Protein AF-A0A2N2ZM98-F1 (afdb_monomer)

Radius of gyration: 16.26 Å; Cα contacts (8 Å, |Δi|>4): 281; chains: 1; bounding box: 38×43×42 Å

Secondary structure (DSSP, 8-state):
--STTTTBPPTT----EEE-TTS-EEEES-SSS-EEEEEE-TTTT---HHHHTT--EEEEEEE-S-SS-SS--STTS--EEEEEETTS-S-EE--SS-EEEEEEETTTTEEEEEE---TT---B-EEEEETTTTEEEEPP-B-TT-

pLDDT: mean 88.96, std 12.57, range [37.75, 98.19]

Foldseek 3Di:
DPVPPPFADDQPDQWDFAADPVRDTLAIQDPDGKEWGGKDFACPVPPDPVLNVLGFKIKTFMGPDDQVPPVHRGPPDQTFIWMATPSNPPTGTLDPFRFPDWHQDDSNQKIKTWGPPDPPDLWIWIWIAGPPVSDIDTDDTDNPVD

Sequence (146 aa):
MEGDLLNLIPDNTVNLLFLDKDFNITGKILDKGGSILNMFIPNRLSDDENLISQINNLSFFIAKEDTNNDGWINRKDQHYVYVSDLDGKNLTRVTDRKVKQYQWINNNKEILLTFDNGDETETLEYGIYNIETKKIKETKSLNPRE

Mean predicted aligned error: 5.54 Å

Solvent-accessible surface area (backbone atoms only — not comparable to full-atom values): 8752 Å² total; per-residue (Å²): 143,73,76,75,61,82,34,53,46,63,92,86,54,79,71,54,76,29,62,49,100,86,69,47,80,70,32,43,62,62,94,59,81,42,21,61,50,31,50,46,61,70,65,73,88,56,88,50,64,73,64,54,75,55,61,61,55,34,35,32,32,39,15,76,48,54,71,76,71,81,84,58,52,40,88,86,26,68,47,31,50,31,36,22,37,80,44,31,46,80,69,38,74,71,52,93,63,50,59,71,49,70,46,70,36,81,83,68,44,27,34,42,36,34,49,53,77,60,98,85,54,84,57,50,36,44,33,41,35,33,64,89,79,71,45,72,50,70,60,83,61,45,61,90,88,118

Structure (mmCIF, N/CA/C/O backbone):
data_AF-A0A2N2ZM98-F1
#
_entry.id   AF-A0A2N2ZM98-F1
#
loop_
_atom_site.group_PDB
_atom_site.id
_atom_site.type_symbol
_atom_site.label_atom_id
_atom_site.label_alt_id
_atom_site.label_comp_id
_atom_site.label_asym_id
_atom_site.label_entity_id
_atom_site.label_seq_id
_atom_site.pdbx_PDB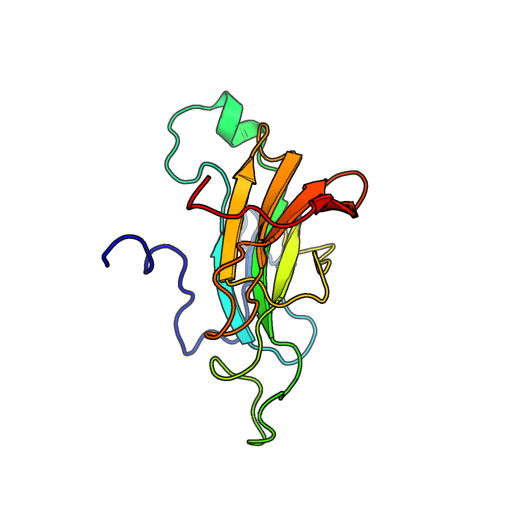_ins_code
_atom_site.Cartn_x
_atom_site.Cartn_y
_atom_site.Cartn_z
_atom_site.occupancy
_atom_site.B_iso_or_equiv
_atom_site.auth_seq_id
_atom_site.auth_comp_id
_atom_site.auth_asym_id
_atom_site.auth_atom_id
_atom_site.pdbx_PDB_model_num
ATOM 1 N N . MET A 1 1 ? 19.901 -2.771 10.924 1.00 42.16 1 MET A N 1
ATOM 2 C CA . MET A 1 1 ? 19.536 -3.889 10.026 1.00 42.16 1 MET A CA 1
ATOM 3 C C . MET A 1 1 ? 18.881 -5.010 10.834 1.00 42.16 1 MET A C 1
ATOM 5 O O . MET A 1 1 ? 19.373 -6.124 10.862 1.00 42.16 1 MET A O 1
ATOM 9 N N . GLU A 1 2 ? 17.785 -4.714 11.531 1.00 37.75 2 GLU A N 1
ATOM 10 C CA . GLU A 1 2 ? 17.009 -5.739 12.264 1.00 37.75 2 GLU A CA 1
ATOM 11 C C . GLU A 1 2 ? 15.502 -5.415 12.224 1.00 37.75 2 GLU A C 1
ATOM 13 O O . GLU A 1 2 ? 14.672 -6.315 12.229 1.00 37.75 2 GLU A O 1
ATOM 18 N N . GLY A 1 3 ? 15.135 -4.136 12.036 1.00 44.34 3 GLY A N 1
ATOM 19 C CA . GLY A 1 3 ? 13.745 -3.703 11.843 1.00 44.34 3 GLY A CA 1
ATOM 20 C C . GLY A 1 3 ? 13.137 -3.959 10.454 1.00 44.34 3 GLY A C 1
ATOM 21 O O . GLY A 1 3 ? 11.918 -4.072 10.357 1.00 44.34 3 GLY A O 1
ATOM 22 N N . ASP A 1 4 ? 13.942 -4.103 9.392 1.00 50.75 4 ASP A N 1
ATOM 23 C CA . ASP A 1 4 ? 13.435 -4.196 8.004 1.00 50.75 4 ASP A CA 1
ATOM 24 C C . ASP A 1 4 ? 12.771 -5.541 7.662 1.00 50.75 4 ASP A C 1
ATOM 26 O O . ASP A 1 4 ? 12.025 -5.645 6.689 1.00 50.75 4 ASP A O 1
ATOM 30 N N . LEU A 1 5 ? 12.993 -6.584 8.470 1.00 59.19 5 LEU A N 1
ATOM 31 C CA . LEU A 1 5 ? 12.440 -7.918 8.210 1.00 59.19 5 LEU A CA 1
ATOM 32 C C . LEU A 1 5 ? 10.993 -8.085 8.693 1.00 59.19 5 LEU A C 1
ATOM 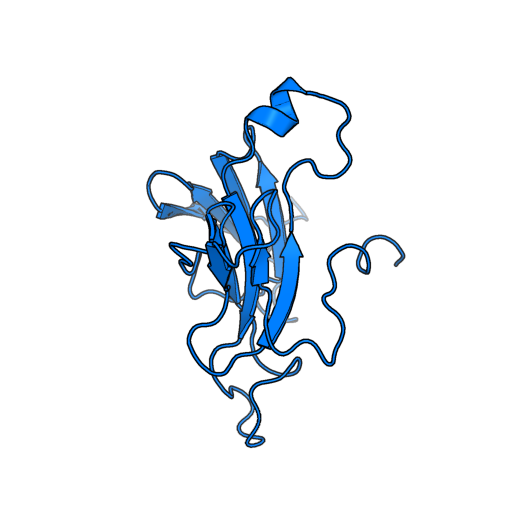34 O O . LEU A 1 5 ? 10.293 -8.968 8.205 1.00 59.19 5 LEU A O 1
ATOM 38 N N . LEU A 1 6 ? 10.513 -7.247 9.618 1.00 65.44 6 LEU A N 1
ATOM 39 C CA . LEU A 1 6 ? 9.205 -7.443 10.267 1.00 65.44 6 LEU A CA 1
ATOM 40 C C . LEU A 1 6 ? 8.008 -7.317 9.314 1.00 65.44 6 LEU A C 1
ATOM 42 O O . LEU A 1 6 ? 6.926 -7.840 9.603 1.00 65.44 6 LEU A O 1
ATOM 46 N N . ASN A 1 7 ? 8.209 -6.625 8.194 1.00 82.06 7 ASN A N 1
ATOM 47 C CA . ASN A 1 7 ? 7.181 -6.347 7.197 1.00 82.06 7 ASN A CA 1
ATOM 48 C C . ASN A 1 7 ? 7.416 -7.107 5.887 1.00 82.06 7 ASN A C 1
ATOM 50 O O . ASN A 1 7 ? 6.646 -6.923 4.946 1.00 82.06 7 ASN A O 1
ATOM 54 N N . LEU A 1 8 ? 8.490 -7.898 5.775 1.00 87.12 8 LEU A N 1
ATOM 55 C CA . LEU A 1 8 ? 8.813 -8.649 4.561 1.00 87.12 8 LEU A CA 1
ATOM 56 C C . LEU A 1 8 ? 7.895 -9.867 4.442 1.00 87.12 8 LEU A C 1
ATOM 58 O O . LEU A 1 8 ? 7.811 -10.699 5.344 1.00 87.12 8 LEU A O 1
ATOM 62 N N . ILE A 1 9 ? 7.215 -9.982 3.306 1.00 90.50 9 ILE A N 1
ATOM 63 C CA . ILE A 1 9 ? 6.381 -11.141 2.984 1.00 90.50 9 ILE A CA 1
ATOM 64 C C . ILE A 1 9 ? 7.279 -12.261 2.448 1.00 90.50 9 ILE A C 1
ATOM 66 O O . ILE A 1 9 ? 8.093 -11.954 1.588 1.00 90.50 9 ILE A O 1
ATOM 70 N N . PRO A 1 10 ? 7.165 -13.537 2.879 1.00 89.94 10 PRO A N 1
ATOM 71 C CA . PRO A 1 10 ? 8.028 -14.632 2.406 1.00 89.94 10 PRO A CA 1
ATOM 72 C C . PRO A 1 10 ? 8.083 -14.777 0.875 1.00 89.94 10 PRO A C 1
ATOM 74 O O . PRO A 1 10 ? 7.067 -14.593 0.210 1.00 89.94 10 PRO A O 1
ATOM 77 N N . ASP A 1 11 ? 9.240 -15.167 0.322 1.00 81.75 11 ASP A N 1
ATOM 78 C CA . ASP A 1 11 ? 9.522 -15.192 -1.133 1.00 81.75 11 ASP A CA 1
ATOM 79 C C . ASP A 1 11 ? 8.516 -15.998 -1.963 1.00 81.75 11 ASP A C 1
ATOM 81 O O . ASP A 1 11 ? 8.172 -15.618 -3.076 1.00 81.75 11 ASP A O 1
ATOM 85 N N . ASN A 1 12 ? 8.015 -17.099 -1.404 1.00 85.75 12 ASN A N 1
ATOM 86 C CA . ASN A 1 12 ? 7.103 -18.013 -2.094 1.00 85.75 12 ASN A CA 1
ATOM 87 C C . ASN A 1 12 ? 5.621 -17.640 -1.903 1.00 85.75 12 ASN A C 1
ATOM 89 O O . ASN A 1 12 ? 4.734 -18.456 -2.157 1.00 85.75 12 ASN A O 1
ATOM 93 N N . THR A 1 13 ? 5.335 -16.432 -1.411 1.00 90.81 13 THR A N 1
ATOM 94 C CA . THR A 1 13 ? 3.961 -15.962 -1.216 1.00 90.81 13 THR A CA 1
ATOM 95 C C . THR A 1 13 ? 3.362 -15.541 -2.549 1.00 90.81 13 THR A C 1
ATOM 97 O O . THR A 1 13 ? 3.784 -14.560 -3.151 1.00 90.81 13 THR A O 1
ATOM 100 N N . VAL A 1 14 ? 2.333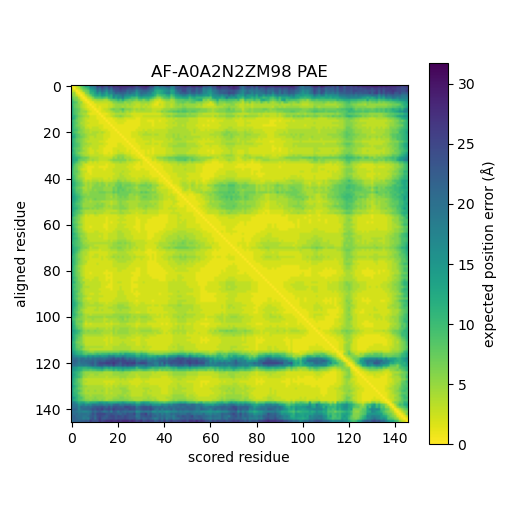 -16.262 -2.991 1.00 88.69 14 VAL A N 1
ATOM 101 C CA . VAL A 1 14 ? 1.608 -15.948 -4.234 1.00 88.69 14 VAL A CA 1
ATOM 102 C C . VAL A 1 14 ? 0.589 -14.825 -4.020 1.00 88.69 14 VAL A C 1
ATOM 104 O O . VAL A 1 14 ? 0.331 -14.028 -4.918 1.00 88.69 14 VAL A O 1
ATOM 107 N N . ASN A 1 15 ? -0.034 -14.773 -2.839 1.00 94.81 15 ASN A N 1
ATOM 108 C CA . ASN A 1 15 ? -1.041 -13.775 -2.486 1.00 94.81 15 ASN A CA 1
ATOM 109 C C . ASN A 1 15 ? -1.243 -13.720 -0.963 1.00 94.81 15 ASN A C 1
ATOM 111 O O . ASN A 1 15 ? -0.807 -14.619 -0.244 1.00 94.81 15 ASN A O 1
ATOM 115 N N . LEU A 1 16 ? -1.964 -12.704 -0.493 1.00 95.56 16 LEU A N 1
ATOM 116 C CA . LEU A 1 16 ? -2.450 -12.595 0.881 1.00 95.56 16 LEU A CA 1
ATOM 117 C C . LEU A 1 16 ? -3.976 -12.706 0.881 1.00 95.56 16 LEU A C 1
ATOM 119 O O . LEU A 1 16 ? -4.645 -12.016 0.108 1.00 95.56 16 LEU A O 1
ATOM 123 N N . LEU A 1 17 ? -4.506 -13.589 1.729 1.00 96.25 17 LEU A N 1
ATOM 124 C CA . LEU A 1 17 ? -5.940 -13.819 1.912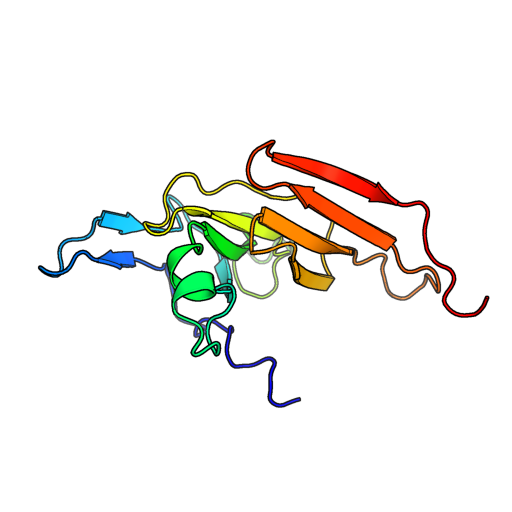 1.00 96.25 17 LEU A CA 1
ATOM 125 C C . LEU A 1 17 ? -6.382 -13.259 3.262 1.00 96.25 17 LEU A C 1
ATOM 127 O O . LEU A 1 17 ? -5.689 -13.437 4.264 1.00 96.25 17 LEU A O 1
ATOM 131 N N . PHE A 1 18 ? -7.551 -12.630 3.280 1.00 95.94 18 PHE A N 1
ATOM 132 C CA . PHE A 1 18 ? -8.192 -12.127 4.490 1.00 95.94 18 PHE A CA 1
ATOM 133 C C . PHE A 1 18 ? -9.306 -13.075 4.889 1.00 95.94 18 PHE A C 1
ATOM 135 O O . PHE A 1 18 ? -10.081 -13.516 4.038 1.00 95.94 18 PHE A O 1
ATOM 142 N N . LEU A 1 19 ? -9.355 -13.396 6.178 1.00 96.88 19 LEU A N 1
ATOM 143 C CA . LEU A 1 19 ? -10.299 -14.345 6.744 1.00 96.88 19 LEU A CA 1
ATOM 144 C C . LEU A 1 19 ? -11.176 -13.646 7.782 1.00 96.88 19 LEU A C 1
ATOM 146 O O . LEU A 1 19 ? -10.701 -12.768 8.503 1.00 96.88 19 LEU A O 1
ATOM 150 N N . ASP A 1 20 ? -12.444 -14.038 7.868 1.00 95.62 20 ASP A N 1
ATOM 151 C CA . ASP A 1 20 ? -13.282 -13.694 9.016 1.00 95.62 20 ASP A CA 1
ATOM 152 C C . ASP A 1 20 ? -12.992 -14.608 10.223 1.00 95.62 20 ASP A C 1
ATOM 154 O O . ASP A 1 20 ? -12.153 -15.511 10.184 1.00 95.62 20 ASP A O 1
ATOM 158 N N . LYS A 1 21 ? -13.716 -14.371 11.322 1.00 96.06 21 LYS A N 1
ATOM 159 C CA . LYS A 1 21 ? -13.607 -15.145 12.569 1.00 96.06 21 LYS A CA 1
ATOM 160 C C . LYS A 1 21 ? -13.960 -16.633 12.417 1.00 96.06 21 LYS A C 1
ATOM 162 O O . LYS A 1 21 ? -13.610 -17.424 13.288 1.00 96.06 21 LYS A O 1
ATOM 167 N N . ASP A 1 22 ? -14.670 -16.992 11.351 1.00 97.81 22 ASP A N 1
ATOM 168 C CA . ASP A 1 22 ? -15.108 -18.351 11.042 1.00 97.81 22 ASP A CA 1
ATOM 169 C C . ASP A 1 22 ? -14.228 -18.973 9.931 1.00 97.81 22 ASP A C 1
ATOM 171 O O . ASP A 1 22 ? -14.559 -20.027 9.391 1.00 97.81 22 ASP A O 1
ATOM 175 N N . PHE A 1 23 ? -13.081 -18.345 9.623 1.00 95.75 23 PHE A N 1
ATOM 176 C CA . PHE A 1 23 ? -12.105 -18.739 8.601 1.00 95.75 23 PHE A CA 1
ATOM 177 C C . PHE A 1 23 ? -12.624 -18.700 7.152 1.00 95.75 23 PHE A C 1
ATOM 179 O O . PHE A 1 23 ? -12.009 -19.294 6.260 1.00 95.75 23 PHE A O 1
ATOM 186 N N . ASN A 1 24 ? -13.706 -17.971 6.871 1.00 97.12 24 ASN A N 1
ATOM 187 C CA . ASN A 1 24 ? -14.141 -17.745 5.493 1.00 97.12 24 ASN A CA 1
ATOM 188 C C . ASN A 1 24 ? -13.298 -16.648 4.841 1.00 97.12 24 ASN A C 1
ATOM 190 O O . ASN A 1 24 ? -12.989 -15.636 5.468 1.00 97.12 24 ASN A O 1
ATOM 194 N N . ILE A 1 25 ? -12.978 -16.813 3.556 1.00 96.81 25 ILE A N 1
ATOM 195 C CA . ILE A 1 25 ? -12.244 -15.802 2.788 1.00 96.81 25 ILE A CA 1
ATOM 196 C C . ILE A 1 25 ? -13.146 -14.585 2.547 1.00 96.81 25 ILE A C 1
ATOM 198 O O . ILE A 1 25 ? -14.160 -14.684 1.856 1.00 96.81 25 ILE A O 1
ATOM 202 N N . THR A 1 26 ? -12.746 -13.427 3.066 1.00 96.69 26 THR A N 1
ATOM 203 C CA . THR A 1 26 ? -13.450 -12.143 2.903 1.00 96.69 26 THR A CA 1
ATOM 204 C C . THR A 1 26 ? -12.837 -11.259 1.819 1.00 96.69 26 THR A C 1
ATOM 206 O O . THR A 1 26 ? -13.525 -10.386 1.275 1.00 96.69 26 THR A O 1
ATOM 209 N N . GLY A 1 27 ? -11.574 -11.517 1.465 1.00 96.31 27 GLY A N 1
ATOM 210 C CA . GLY A 1 27 ? -10.865 -10.813 0.406 1.00 96.31 27 GLY A CA 1
ATOM 211 C C . GLY A 1 27 ? -9.457 -11.343 0.139 1.00 96.31 27 GLY A C 1
ATOM 212 O O . GLY A 1 27 ? -8.972 -12.277 0.783 1.00 96.31 27 GLY A O 1
ATOM 213 N N . LYS A 1 28 ? -8.812 -10.748 -0.864 1.00 96.25 28 LYS A N 1
ATOM 214 C CA . LYS A 1 28 ? -7.437 -11.029 -1.289 1.00 96.25 28 LYS A CA 1
ATOM 215 C C . LYS A 1 28 ? -6.800 -9.753 -1.835 1.00 96.25 28 LYS A C 1
ATOM 217 O O . LYS A 1 28 ? -7.519 -8.896 -2.339 1.00 96.25 28 LYS A O 1
ATOM 222 N N . ILE A 1 29 ? -5.473 -9.647 -1.784 1.00 96.62 29 ILE A N 1
ATOM 223 C CA . ILE A 1 29 ? -4.764 -8.456 -2.291 1.00 96.62 29 ILE A CA 1
ATOM 224 C C . ILE A 1 29 ? -4.686 -8.434 -3.817 1.00 96.62 29 ILE A C 1
ATOM 226 O O . ILE A 1 29 ? -4.970 -7.416 -4.446 1.00 96.62 29 ILE A O 1
ATOM 230 N N . LEU A 1 30 ? -4.262 -9.538 -4.433 1.00 95.44 30 LEU A N 1
ATOM 231 C CA . LEU A 1 30 ? -4.029 -9.584 -5.874 1.00 95.44 30 LEU A CA 1
ATOM 232 C C . LEU A 1 30 ? -5.167 -10.296 -6.613 1.00 95.44 30 LEU A C 1
ATOM 234 O O . LEU A 1 30 ? -5.464 -11.465 -6.355 1.00 95.44 30 LEU A O 1
ATOM 238 N N . ASP A 1 31 ? -5.764 -9.611 -7.587 1.00 92.06 31 ASP A N 1
ATOM 239 C CA . ASP A 1 31 ? -6.754 -10.205 -8.496 1.00 92.06 31 ASP A CA 1
ATOM 240 C C . ASP A 1 31 ? -6.125 -10.943 -9.682 1.00 92.06 31 ASP A C 1
ATOM 242 O O . ASP A 1 31 ? -6.727 -11.870 -10.222 1.00 92.06 31 ASP A O 1
ATOM 246 N N . LYS A 1 32 ? -4.903 -10.556 -10.054 1.00 91.31 32 LYS A N 1
ATOM 247 C CA . LYS A 1 32 ? -4.089 -11.127 -11.135 1.00 91.31 32 LYS A CA 1
ATOM 248 C C . LYS A 1 32 ? -2.646 -11.321 -10.658 1.00 91.31 32 LYS A C 1
ATOM 250 O O . LYS A 1 32 ? -2.329 -10.949 -9.533 1.00 91.31 32 LYS A O 1
ATOM 255 N N . GLY A 1 33 ? -1.781 -11.873 -11.509 1.00 90.00 33 GLY A N 1
ATOM 256 C CA . GLY A 1 33 ? -0.355 -12.028 -11.201 1.00 90.00 33 GLY A CA 1
ATOM 257 C C . GLY A 1 33 ? 0.300 -10.722 -10.731 1.00 90.00 33 GLY A C 1
ATOM 258 O O . GLY A 1 33 ? -0.019 -9.641 -11.231 1.00 90.00 33 GLY A O 1
ATOM 259 N N . GLY A 1 34 ? 1.186 -10.837 -9.746 1.00 94.38 34 GLY A N 1
ATOM 260 C CA . GLY A 1 34 ? 1.882 -9.726 -9.111 1.00 94.38 34 GLY A CA 1
ATOM 261 C C . GLY A 1 34 ? 2.825 -10.223 -8.018 1.00 94.38 34 GLY A C 1
ATOM 262 O O . GLY A 1 34 ? 2.809 -11.400 -7.663 1.00 94.38 34 GLY A O 1
ATOM 263 N N . SER A 1 35 ? 3.620 -9.312 -7.473 1.00 95.75 35 SER A N 1
ATOM 264 C CA . SER A 1 35 ? 4.593 -9.582 -6.416 1.00 95.75 35 SER A CA 1
ATOM 265 C C . SER A 1 35 ? 4.322 -8.653 -5.238 1.00 95.75 35 SER A C 1
ATOM 267 O O . SER A 1 35 ? 4.270 -7.436 -5.412 1.00 95.75 35 SER A O 1
ATOM 269 N N . ILE A 1 36 ? 4.124 -9.220 -4.046 1.00 96.31 36 ILE A N 1
ATOM 270 C CA . ILE A 1 36 ? 3.943 -8.474 -2.794 1.00 96.31 36 ILE A CA 1
ATOM 271 C C . ILE A 1 36 ? 5.253 -8.577 -2.020 1.00 96.31 36 ILE A C 1
ATOM 273 O O . ILE A 1 36 ? 5.606 -9.650 -1.537 1.00 96.31 36 ILE A O 1
ATOM 277 N N . LEU A 1 37 ? 5.977 -7.467 -1.906 1.00 94.75 37 LEU A N 1
ATOM 278 C CA . LEU A 1 37 ? 7.257 -7.442 -1.202 1.00 94.75 37 LEU A CA 1
ATOM 279 C C . LEU A 1 37 ? 7.052 -7.252 0.300 1.00 94.75 37 LEU A C 1
ATOM 281 O O . LEU A 1 37 ? 7.605 -7.992 1.112 1.00 94.75 37 LEU A O 1
ATOM 285 N N . ASN A 1 38 ? 6.216 -6.283 0.669 1.00 94.25 38 ASN A N 1
ATOM 286 C CA . ASN A 1 38 ? 5.976 -5.930 2.059 1.00 94.25 38 ASN A CA 1
ATOM 287 C C . ASN A 1 38 ? 4.502 -5.661 2.345 1.00 94.25 38 ASN A C 1
ATOM 289 O O . ASN A 1 38 ? 3.764 -5.199 1.472 1.00 94.25 38 ASN A O 1
ATOM 293 N N . MET A 1 39 ? 4.124 -5.874 3.604 1.00 94.62 39 MET A N 1
ATOM 294 C CA . MET A 1 39 ? 2.859 -5.446 4.194 1.00 94.62 39 MET A CA 1
ATOM 295 C C . MET A 1 39 ? 3.142 -4.627 5.451 1.00 94.62 39 MET A C 1
ATOM 297 O O . MET A 1 39 ? 3.929 -5.034 6.302 1.00 94.62 39 MET A O 1
ATOM 301 N N . PHE A 1 40 ? 2.460 -3.497 5.587 1.00 93.06 40 PHE A N 1
ATOM 302 C CA . PHE A 1 40 ? 2.612 -2.570 6.696 1.00 93.06 40 PHE A CA 1
ATOM 303 C C . PHE A 1 40 ? 1.261 -2.356 7.372 1.00 93.06 40 PHE A C 1
ATOM 305 O O . PHE A 1 40 ? 0.284 -1.937 6.746 1.00 93.06 40 PHE A O 1
ATOM 312 N N . ILE A 1 41 ? 1.238 -2.634 8.672 1.00 91.38 41 ILE A N 1
ATOM 313 C CA . ILE A 1 41 ? 0.095 -2.403 9.554 1.00 91.38 41 ILE A CA 1
ATOM 314 C C . ILE A 1 41 ? 0.439 -1.169 10.403 1.00 91.38 41 ILE A C 1
ATOM 316 O O . ILE A 1 41 ? 1.438 -1.212 11.133 1.00 91.38 41 ILE A O 1
ATOM 320 N N . PRO A 1 42 ? -0.321 -0.063 10.307 1.00 89.94 42 PRO A N 1
ATOM 321 C CA . PRO A 1 42 ? -0.091 1.108 11.148 1.00 89.94 42 PRO A CA 1
ATOM 322 C C . PRO A 1 42 ? -0.178 0.736 12.630 1.00 89.94 42 PRO A C 1
ATOM 324 O O . PRO A 1 42 ? -0.996 -0.096 13.000 1.00 89.94 42 PRO A O 1
ATOM 327 N N . ASN A 1 43 ? 0.656 1.335 13.484 1.00 86.56 43 ASN A N 1
ATOM 328 C CA . ASN A 1 43 ? 0.630 1.129 14.941 1.00 86.56 43 ASN A CA 1
ATOM 329 C C . ASN A 1 43 ? 0.668 -0.346 15.402 1.00 86.56 43 ASN A C 1
ATOM 331 O O . ASN A 1 43 ? 0.245 -0.644 16.512 1.00 86.56 43 ASN A O 1
ATOM 335 N N . ARG A 1 44 ? 1.207 -1.271 14.592 1.00 83.19 44 ARG A N 1
ATOM 336 C CA . ARG A 1 44 ? 1.229 -2.721 14.878 1.00 83.19 44 ARG A CA 1
ATOM 337 C C . ARG A 1 44 ? 1.797 -3.097 16.251 1.00 83.19 44 ARG A C 1
ATOM 339 O O . ARG A 1 44 ? 1.391 -4.104 16.814 1.00 83.19 44 ARG A O 1
ATOM 346 N N . LEU A 1 45 ? 2.786 -2.342 16.726 1.00 85.38 45 LEU A N 1
ATOM 347 C CA . LEU A 1 45 ? 3.481 -2.577 17.997 1.00 85.38 45 LEU A CA 1
ATOM 348 C C . LEU A 1 45 ? 2.972 -1.665 19.126 1.00 85.38 45 LEU A C 1
ATOM 350 O O . LEU A 1 45 ? 3.623 -1.563 20.159 1.00 85.38 45 LEU A O 1
ATOM 354 N N . SER A 1 46 ? 1.883 -0.928 18.901 1.00 87.19 46 SER A N 1
ATOM 355 C CA . SER A 1 46 ? 1.291 -0.059 19.915 1.00 87.19 46 SER A CA 1
ATOM 356 C C . SER A 1 46 ? 0.391 -0.874 20.835 1.00 87.19 46 SER A C 1
ATOM 358 O O . SER A 1 46 ? -0.396 -1.675 20.348 1.00 87.19 46 SER A O 1
ATOM 360 N N . ASP A 1 47 ? 0.461 -0.609 22.137 1.00 90.75 47 ASP A N 1
ATOM 361 C CA . ASP A 1 47 ? -0.494 -1.126 23.127 1.00 90.75 47 ASP A CA 1
ATOM 362 C C . ASP A 1 47 ? -1.660 -0.142 23.377 1.00 90.75 47 ASP A C 1
ATOM 364 O O . ASP A 1 47 ? -2.499 -0.366 24.248 1.00 90.75 47 ASP A O 1
ATOM 368 N N . ASP A 1 48 ? -1.724 0.975 22.639 1.00 91.25 48 ASP A N 1
ATOM 369 C CA . ASP A 1 48 ? -2.804 1.959 22.760 1.00 91.25 48 ASP A CA 1
ATOM 370 C C . ASP A 1 48 ? -4.032 1.506 21.957 1.00 91.25 48 ASP A C 1
ATOM 372 O O . ASP A 1 48 ? -4.095 1.637 20.729 1.00 91.25 48 ASP A O 1
ATOM 376 N N . GLU A 1 49 ? -5.042 1.005 22.668 1.00 89.94 49 GLU A N 1
ATOM 377 C CA . GLU A 1 49 ? -6.313 0.554 22.091 1.00 89.94 49 GLU A CA 1
ATOM 378 C C . GLU A 1 49 ? -7.017 1.637 21.254 1.00 89.94 49 GLU A C 1
ATOM 380 O O . GLU A 1 49 ? -7.688 1.322 20.264 1.00 89.94 49 GLU A O 1
ATOM 385 N N . ASN A 1 50 ? -6.847 2.924 21.584 1.00 89.00 50 ASN A N 1
ATOM 386 C CA . ASN A 1 50 ? -7.438 4.010 20.800 1.00 89.00 50 ASN A CA 1
ATOM 387 C C . ASN A 1 50 ? -6.743 4.166 19.446 1.00 89.00 50 ASN A C 1
ATOM 389 O O . ASN A 1 50 ? -7.400 4.458 18.449 1.00 89.00 50 ASN A O 1
ATOM 393 N N . LEU A 1 51 ? -5.424 3.965 19.387 1.00 86.94 51 LEU A N 1
ATOM 394 C CA . LEU A 1 51 ? -4.674 4.004 18.131 1.00 86.94 51 LEU A CA 1
ATOM 395 C C . LEU A 1 51 ? -4.916 2.757 17.282 1.00 86.94 51 LEU A C 1
ATOM 397 O O . LEU A 1 51 ? -4.974 2.871 16.056 1.00 86.94 51 LEU A O 1
ATOM 401 N N . ILE A 1 52 ? -5.074 1.593 17.918 1.00 88.38 52 ILE A N 1
ATOM 402 C CA . ILE A 1 52 ? -5.399 0.334 17.236 1.00 88.38 52 ILE A CA 1
ATOM 403 C C . ILE A 1 52 ? -6.806 0.396 16.631 1.00 88.38 52 ILE A C 1
ATOM 405 O O . ILE A 1 52 ? -6.990 0.061 15.462 1.00 88.38 52 ILE A O 1
ATOM 409 N N . SER A 1 53 ? -7.799 0.869 17.390 1.00 88.75 53 SER A N 1
ATOM 410 C CA . SER A 1 53 ? -9.198 0.948 16.933 1.00 88.75 53 SER A CA 1
ATOM 411 C C . SER A 1 53 ? -9.434 1.947 15.794 1.00 88.75 53 SER A C 1
ATOM 413 O O . SER A 1 53 ? -10.476 1.898 15.146 1.00 88.75 53 SER A O 1
ATOM 415 N N . GLN A 1 54 ? -8.471 2.832 15.519 1.00 89.25 54 GLN A N 1
ATOM 416 C CA . GLN A 1 54 ? -8.507 3.780 14.400 1.00 89.25 54 GLN A CA 1
ATOM 417 C C . GLN A 1 54 ? -7.850 3.243 13.117 1.00 89.25 54 GLN A C 1
ATOM 419 O O . GLN A 1 54 ? -7.833 3.939 12.099 1.00 89.25 54 GLN A O 1
ATOM 424 N N . ILE A 1 55 ? -7.267 2.040 13.138 1.00 91.75 55 ILE A N 1
ATOM 425 C CA . ILE A 1 55 ? -6.678 1.432 11.941 1.00 91.75 55 ILE A CA 1
ATOM 426 C C . ILE A 1 55 ? -7.809 0.961 11.027 1.00 91.75 55 ILE A C 1
ATOM 428 O O . ILE A 1 55 ? -8.508 0.007 11.344 1.00 91.75 55 ILE A O 1
ATOM 432 N N . ASN A 1 56 ? -7.935 1.586 9.857 1.00 94.06 56 ASN A N 1
ATOM 433 C CA . ASN A 1 56 ? -8.946 1.223 8.853 1.00 94.06 56 ASN A CA 1
ATOM 434 C C . ASN A 1 56 ? -8.332 0.724 7.539 1.00 94.06 56 ASN A C 1
ATOM 436 O O . ASN A 1 56 ? -9.037 0.227 6.662 1.00 94.06 56 ASN A O 1
ATOM 440 N N . ASN A 1 57 ? -7.014 0.863 7.391 1.00 96.88 57 ASN A N 1
ATOM 441 C CA . ASN A 1 57 ? -6.314 0.612 6.146 1.00 96.88 57 ASN A CA 1
ATOM 442 C C . ASN A 1 57 ? -4.968 -0.067 6.383 1.00 96.88 57 ASN A C 1
ATOM 444 O O . ASN A 1 57 ? -4.332 0.082 7.428 1.00 96.88 57 ASN A O 1
ATOM 448 N N . LEU A 1 58 ? -4.537 -0.790 5.357 1.00 96.56 58 LEU A N 1
ATOM 449 C CA . LEU A 1 58 ? -3.260 -1.485 5.277 1.00 96.56 58 LEU A CA 1
ATOM 450 C C . LEU A 1 58 ? -2.488 -0.933 4.088 1.00 96.56 58 LEU A C 1
ATOM 452 O O . LEU A 1 58 ? -3.099 -0.462 3.127 1.00 96.56 58 LEU A O 1
ATOM 456 N N . SER A 1 59 ? -1.161 -1.000 4.121 1.00 97.19 59 SER A N 1
ATOM 457 C CA . SER A 1 59 ? -0.355 -0.623 2.960 1.00 97.19 59 SER A CA 1
ATOM 458 C C . SER A 1 59 ? 0.683 -1.663 2.590 1.00 97.19 59 SER A C 1
ATOM 460 O O . SER A 1 59 ? 1.082 -2.497 3.401 1.00 97.19 59 SER A O 1
ATOM 462 N N . PHE A 1 60 ? 1.088 -1.630 1.325 1.00 97.06 60 PHE A N 1
ATOM 463 C CA . PHE A 1 60 ? 1.891 -2.673 0.709 1.00 97.06 60 PHE A CA 1
ATOM 464 C C . PHE A 1 60 ? 2.888 -2.084 -0.274 1.00 97.06 60 PHE A C 1
ATOM 466 O O . PHE A 1 60 ? 2.597 -1.086 -0.936 1.00 97.06 60 PHE A O 1
ATOM 473 N N . PHE A 1 61 ? 4.001 -2.788 -0.457 1.00 96.44 61 PHE A N 1
ATOM 474 C CA . PHE A 1 61 ? 4.818 -2.662 -1.659 1.00 96.44 61 PHE A CA 1
ATOM 475 C C . PHE A 1 61 ? 4.445 -3.771 -2.639 1.00 96.44 61 PHE A C 1
ATOM 477 O O . PHE A 1 61 ? 4.637 -4.951 -2.340 1.00 96.44 61 PHE A O 1
ATOM 484 N N . ILE A 1 62 ? 3.902 -3.397 -3.802 1.00 97.00 62 ILE A N 1
ATOM 485 C CA . ILE A 1 62 ? 3.415 -4.340 -4.819 1.00 97.00 62 ILE A CA 1
ATOM 486 C C . ILE A 1 62 ? 3.970 -3.978 -6.197 1.00 97.00 62 ILE A C 1
ATOM 488 O O . ILE A 1 62 ? 3.872 -2.825 -6.620 1.00 97.00 62 ILE A O 1
ATOM 492 N N . ALA A 1 63 ? 4.474 -4.978 -6.915 1.00 96.69 63 ALA A N 1
ATOM 493 C CA . ALA A 1 63 ? 4.727 -4.920 -8.349 1.00 96.69 63 ALA A CA 1
ATOM 494 C C . ALA A 1 63 ? 3.603 -5.660 -9.091 1.00 96.69 63 ALA A C 1
ATOM 496 O O . ALA A 1 63 ? 3.181 -6.748 -8.688 1.00 96.69 63 ALA A O 1
ATOM 497 N N . LYS A 1 64 ? 3.082 -5.052 -10.160 1.00 96.38 64 LYS A N 1
ATOM 498 C CA . LYS A 1 64 ? 2.005 -5.620 -10.999 1.00 96.38 64 LYS A CA 1
ATOM 499 C C . LYS A 1 64 ? 2.433 -5.838 -12.452 1.00 96.38 64 LYS A C 1
ATOM 501 O O . LYS A 1 64 ? 1.600 -6.228 -13.269 1.00 96.38 64 LYS A O 1
ATOM 506 N N . GLU A 1 65 ? 3.695 -5.558 -12.760 1.00 96.12 65 GLU A N 1
ATOM 507 C CA . GLU A 1 65 ? 4.278 -5.573 -14.099 1.00 96.12 65 GLU A CA 1
ATOM 508 C C . GLU A 1 65 ? 5.709 -6.111 -14.016 1.00 96.12 65 GLU A C 1
ATOM 510 O O . GLU A 1 65 ? 6.373 -5.919 -12.997 1.00 96.12 65 GLU A O 1
AT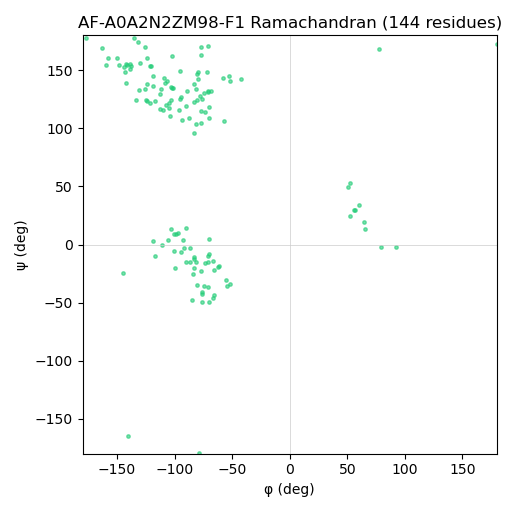OM 515 N N . ASP A 1 66 ? 6.143 -6.785 -15.081 1.00 96.69 66 ASP A N 1
ATOM 516 C CA . ASP A 1 66 ? 7.523 -7.223 -15.285 1.00 96.69 66 ASP A CA 1
ATOM 517 C C . ASP A 1 66 ? 8.298 -6.035 -15.867 1.00 96.69 66 ASP A C 1
ATOM 519 O O . ASP A 1 66 ? 8.221 -5.715 -17.052 1.00 96.69 66 ASP A O 1
ATOM 523 N N . THR A 1 67 ? 8.957 -5.305 -14.981 1.00 96.56 67 THR A N 1
ATOM 524 C CA . THR A 1 67 ? 9.649 -4.046 -15.273 1.00 96.56 67 THR A CA 1
ATOM 525 C C . THR A 1 67 ? 11.104 -4.247 -15.674 1.00 96.56 67 THR A C 1
ATOM 527 O O . THR A 1 67 ? 11.719 -3.322 -16.211 1.00 96.56 67 THR A O 1
ATOM 530 N N . ASN A 1 68 ? 11.658 -5.436 -15.430 1.00 96.44 68 ASN A N 1
ATOM 531 C CA . ASN A 1 68 ? 13.009 -5.796 -15.852 1.00 96.44 68 ASN A CA 1
ATOM 532 C C . ASN A 1 68 ? 13.026 -6.674 -17.126 1.00 96.44 68 ASN A C 1
ATOM 534 O O . ASN A 1 68 ? 14.096 -6.878 -17.700 1.00 96.44 68 ASN A O 1
ATOM 538 N N . ASN A 1 69 ? 11.851 -7.090 -17.612 1.00 96.81 69 ASN A N 1
ATOM 539 C CA . ASN A 1 69 ? 11.617 -7.923 -18.793 1.00 96.81 69 ASN A CA 1
ATOM 540 C C . ASN A 1 69 ? 12.275 -9.314 -18.714 1.00 96.81 69 ASN A C 1
ATOM 542 O O . ASN A 1 69 ? 12.734 -9.839 -19.734 1.00 96.81 69 ASN A O 1
ATOM 546 N N . ASP A 1 70 ? 12.349 -9.911 -17.519 1.00 96.69 70 ASP A N 1
ATOM 547 C CA . ASP A 1 70 ? 12.891 -11.264 -17.313 1.00 96.69 70 ASP A CA 1
ATOM 548 C C . ASP A 1 70 ? 11.847 -12.388 -17.498 1.00 96.69 70 ASP A C 1
ATOM 550 O O . ASP A 1 70 ? 12.189 -13.576 -17.461 1.00 96.69 70 ASP A O 1
ATOM 554 N N . GLY A 1 71 ? 10.590 -12.017 -17.760 1.00 95.81 71 GLY A N 1
ATOM 555 C CA . GLY A 1 71 ? 9.452 -12.910 -17.960 1.00 95.81 71 GLY A CA 1
ATOM 556 C C . GLY A 1 71 ? 8.661 -13.212 -16.684 1.00 95.81 71 GLY A C 1
ATOM 557 O O . GLY A 1 71 ? 7.657 -13.928 -16.761 1.00 95.81 71 GLY A O 1
ATOM 558 N N . TRP A 1 72 ? 9.075 -12.692 -15.523 1.00 94.44 72 TRP A N 1
ATOM 559 C CA . TRP A 1 72 ? 8.477 -13.006 -14.227 1.00 94.44 72 TRP A CA 1
ATOM 560 C C . TRP A 1 72 ? 8.218 -11.753 -13.398 1.00 94.44 72 TRP A C 1
ATOM 562 O O . TRP A 1 72 ? 9.150 -11.067 -13.011 1.00 94.44 72 TRP A O 1
ATOM 572 N N . ILE A 1 73 ? 6.972 -11.550 -12.960 1.00 94.50 73 ILE A N 1
ATOM 573 C CA . ILE A 1 73 ? 6.672 -10.514 -11.961 1.00 94.50 73 ILE A CA 1
ATOM 574 C C . ILE A 1 73 ? 7.101 -11.015 -10.576 1.00 94.50 73 ILE A C 1
ATOM 576 O O . ILE A 1 73 ? 6.430 -11.864 -9.983 1.00 94.50 73 ILE A O 1
ATOM 580 N N . ASN A 1 74 ? 8.219 -10.513 -10.059 1.00 93.44 74 ASN A N 1
ATOM 581 C CA . ASN A 1 74 ? 8.863 -10.988 -8.839 1.00 93.44 74 ASN A CA 1
ATOM 582 C C . ASN A 1 74 ? 9.426 -9.836 -7.976 1.00 93.44 74 ASN A C 1
ATOM 584 O O . ASN A 1 74 ? 8.987 -8.691 -8.060 1.00 93.44 74 ASN A O 1
ATOM 588 N N . ARG A 1 75 ? 10.304 -10.132 -7.008 1.00 92.06 75 ARG A N 1
ATOM 589 C CA . ARG A 1 75 ? 10.868 -9.123 -6.086 1.00 92.06 75 ARG A CA 1
ATOM 590 C C . ARG A 1 75 ? 11.871 -8.165 -6.739 1.00 92.06 75 ARG A C 1
ATOM 592 O O . ARG A 1 75 ? 12.217 -7.162 -6.128 1.00 92.06 75 ARG A O 1
ATOM 599 N N . LYS A 1 76 ? 12.362 -8.490 -7.935 1.00 93.25 76 LYS A N 1
ATOM 600 C CA . LYS A 1 76 ? 13.297 -7.661 -8.706 1.00 93.25 76 LYS A CA 1
ATOM 601 C C . LYS A 1 76 ? 12.593 -6.570 -9.508 1.00 93.25 76 LYS A C 1
ATOM 603 O O . LYS A 1 76 ? 13.272 -5.712 -10.065 1.00 93.25 76 LYS A O 1
ATOM 608 N N . ASP A 1 77 ? 11.269 -6.629 -9.599 1.00 95.62 77 ASP A N 1
ATOM 609 C CA . ASP A 1 77 ? 10.477 -5.611 -10.271 1.00 95.62 77 ASP A CA 1
ATOM 610 C C . ASP A 1 77 ? 10.302 -4.361 -9.430 1.00 95.62 77 ASP A C 1
ATOM 612 O O . ASP A 1 77 ? 10.491 -4.360 -8.217 1.00 95.62 77 ASP A O 1
ATOM 616 N N . GLN A 1 78 ? 9.900 -3.276 -10.083 1.00 95.38 78 GLN A N 1
ATOM 617 C CA . GLN A 1 78 ? 9.567 -2.049 -9.394 1.00 95.38 78 GLN A CA 1
ATOM 618 C C . GLN A 1 78 ? 8.263 -2.210 -8.604 1.00 95.38 78 GLN A C 1
ATOM 620 O O . GLN A 1 78 ? 7.160 -2.209 -9.161 1.00 95.38 78 GLN A O 1
ATOM 625 N N . HIS A 1 79 ? 8.385 -2.250 -7.280 1.00 96.12 79 HIS A N 1
ATOM 626 C CA . HIS A 1 79 ? 7.242 -2.135 -6.382 1.00 96.12 79 HIS A CA 1
ATOM 627 C C . HIS A 1 79 ? 6.829 -0.678 -6.207 1.00 96.12 79 HIS A C 1
ATOM 629 O O . HIS A 1 79 ? 7.653 0.241 -6.181 1.00 96.12 79 HIS A O 1
ATOM 635 N N . TYR A 1 80 ? 5.527 -0.484 -6.041 1.00 97.38 80 TYR A N 1
ATOM 636 C CA . TYR A 1 80 ? 4.919 0.795 -5.697 1.00 97.38 80 TYR A CA 1
ATOM 637 C C . TYR A 1 80 ? 4.091 0.658 -4.428 1.00 97.38 80 TYR A C 1
ATO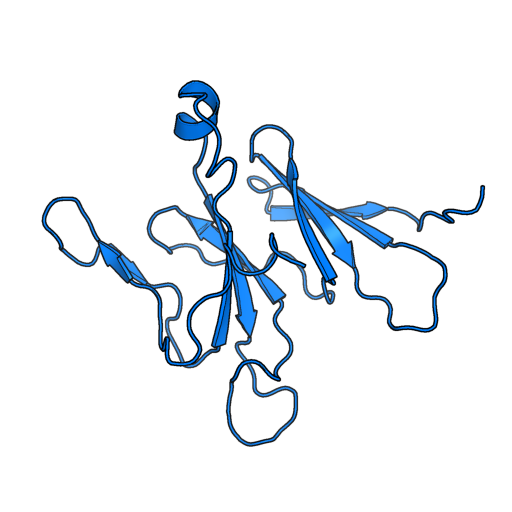M 639 O O . TYR A 1 80 ? 3.708 -0.449 -4.043 1.00 97.38 80 TYR A O 1
ATOM 647 N N . VAL A 1 81 ? 3.812 1.791 -3.784 1.00 98.00 81 VAL A N 1
ATOM 648 C CA . VAL A 1 81 ? 2.992 1.822 -2.572 1.00 98.00 81 VAL A CA 1
ATOM 649 C C . VAL A 1 81 ? 1.521 1.696 -2.947 1.00 98.00 81 VAL A C 1
ATOM 651 O O . VAL A 1 81 ? 1.004 2.465 -3.763 1.00 98.00 81 VAL A O 1
ATOM 654 N N . TYR A 1 82 ? 0.842 0.746 -2.318 1.00 98.00 82 TYR A N 1
ATOM 655 C CA . TYR A 1 82 ? -0.603 0.579 -2.392 1.00 98.00 82 TYR A CA 1
ATOM 656 C C . TYR A 1 82 ? -1.220 0.658 -1.002 1.00 98.00 82 TYR A C 1
ATOM 658 O O . TYR A 1 82 ? -0.569 0.328 -0.013 1.00 98.00 82 TYR A O 1
ATOM 666 N N . VAL A 1 83 ? -2.489 1.053 -0.946 1.00 98.19 83 VAL A N 1
ATOM 667 C CA . VAL A 1 83 ? -3.325 1.029 0.257 1.00 98.19 83 VAL A CA 1
ATOM 668 C C . VAL A 1 83 ? -4.582 0.219 -0.025 1.00 98.19 83 VAL A C 1
ATOM 670 O O . VAL A 1 83 ? -5.165 0.367 -1.098 1.00 98.19 83 VAL A O 1
ATOM 673 N N . SER A 1 84 ? -5.004 -0.611 0.924 1.00 97.75 84 SER A N 1
ATOM 674 C CA . SER A 1 84 ? -6.293 -1.313 0.905 1.00 97.75 84 SER A CA 1
ATOM 675 C C . SER A 1 84 ? -7.081 -1.046 2.183 1.00 97.75 84 SER A C 1
ATOM 677 O O . SER A 1 84 ? -6.543 -0.528 3.166 1.00 97.75 84 SER A O 1
ATOM 679 N N . ASP A 1 85 ? -8.341 -1.460 2.188 1.00 96.75 85 ASP A N 1
ATOM 680 C CA . ASP A 1 85 ? -9.115 -1.642 3.415 1.00 96.75 85 ASP A CA 1
ATOM 681 C C . ASP A 1 85 ? -8.605 -2.869 4.195 1.00 96.75 85 ASP A C 1
ATOM 683 O O . ASP A 1 85 ? -7.778 -3.645 3.695 1.00 96.75 85 ASP A O 1
ATOM 687 N N . LEU A 1 86 ? -9.093 -3.058 5.426 1.00 94.88 86 LEU A N 1
ATOM 688 C CA . LEU A 1 86 ? -8.684 -4.166 6.305 1.00 94.88 86 LEU A CA 1
ATOM 689 C C . LEU A 1 86 ? -8.999 -5.568 5.765 1.00 94.88 86 LEU A C 1
ATOM 691 O O . LEU A 1 86 ? -8.411 -6.535 6.238 1.00 94.88 86 LEU A O 1
ATOM 695 N N . ASP A 1 87 ? -9.913 -5.692 4.803 1.00 95.75 87 ASP A N 1
ATOM 696 C CA . ASP A 1 87 ? -10.256 -6.955 4.138 1.00 95.75 87 ASP A CA 1
ATOM 697 C C . ASP A 1 87 ? -9.529 -7.138 2.792 1.00 95.75 87 ASP A C 1
ATOM 699 O O . ASP A 1 87 ? -9.849 -8.038 2.013 1.00 95.75 87 ASP A O 1
ATOM 703 N N . GLY A 1 88 ? -8.558 -6.269 2.495 1.00 95.75 88 GLY A N 1
ATOM 704 C CA . GLY A 1 88 ? -7.789 -6.287 1.254 1.00 95.75 88 GLY A CA 1
ATOM 705 C C . GLY A 1 88 ? -8.504 -5.676 0.050 1.00 95.75 88 GLY A C 1
ATOM 706 O O . GLY A 1 88 ? -7.900 -5.587 -1.022 1.00 95.75 88 GLY A O 1
ATOM 707 N N . LYS A 1 89 ? -9.758 -5.226 0.190 1.00 95.69 89 LYS A N 1
ATOM 708 C CA . LYS A 1 89 ? -10.497 -4.577 -0.901 1.00 95.69 89 LYS A CA 1
ATOM 709 C C . LYS A 1 89 ? -10.039 -3.136 -1.117 1.00 95.69 89 LYS A C 1
ATOM 711 O O . LYS A 1 89 ? -9.263 -2.569 -0.351 1.00 95.69 89 LYS A O 1
ATOM 716 N N . ASN A 1 90 ? -10.516 -2.546 -2.215 1.00 95.94 90 ASN A N 1
ATOM 717 C CA . ASN A 1 90 ? -10.239 -1.159 -2.605 1.00 95.94 90 ASN A CA 1
ATOM 718 C C . ASN A 1 90 ? -8.740 -0.828 -2.747 1.00 95.94 90 ASN A C 1
ATOM 720 O O . ASN A 1 90 ? -8.332 0.324 -2.579 1.00 95.94 90 ASN A O 1
ATOM 724 N N . LEU A 1 91 ? -7.930 -1.828 -3.120 1.00 97.31 91 LEU A N 1
ATOM 725 C CA . LEU A 1 91 ? -6.488 -1.697 -3.315 1.00 97.31 91 LEU A CA 1
ATOM 726 C C . LEU A 1 91 ? -6.159 -0.612 -4.355 1.00 97.31 91 LEU A C 1
ATOM 728 O O . LEU A 1 91 ? -6.306 -0.811 -5.563 1.00 97.31 91 LEU A O 1
ATOM 732 N N . THR A 1 92 ? -5.664 0.527 -3.881 1.00 96.75 92 THR A N 1
ATOM 733 C CA . THR A 1 92 ? -5.397 1.725 -4.684 1.00 96.75 92 THR A CA 1
ATOM 734 C C . THR A 1 92 ? -3.912 2.071 -4.630 1.00 96.75 92 THR A C 1
ATOM 736 O O . THR A 1 92 ? -3.298 2.017 -3.566 1.00 96.75 92 THR A O 1
ATOM 739 N N . ARG A 1 93 ? -3.322 2.421 -5.779 1.00 97.12 93 ARG A N 1
ATOM 740 C CA . ARG A 1 93 ? -1.937 2.904 -5.848 1.00 97.12 93 ARG A CA 1
ATOM 741 C C . ARG A 1 93 ? -1.862 4.307 -5.249 1.00 97.12 93 ARG A C 1
ATOM 743 O O . ARG A 1 93 ? -2.669 5.161 -5.597 1.00 97.12 93 ARG A O 1
ATOM 750 N N . VAL A 1 94 ? -0.889 4.537 -4.375 1.00 97.69 94 VAL A N 1
ATOM 751 C CA . VAL A 1 94 ? -0.694 5.824 -3.690 1.00 97.69 94 VAL A CA 1
ATOM 752 C C . VAL A 1 94 ? -0.061 6.869 -4.612 1.00 97.69 94 VAL A C 1
ATOM 754 O O . VAL A 1 94 ? -0.441 8.036 -4.582 1.00 97.69 94 VAL A O 1
ATOM 757 N N . THR A 1 95 ? 0.918 6.461 -5.420 1.00 95.62 95 THR A N 1
ATOM 758 C CA . THR A 1 95 ? 1.653 7.336 -6.343 1.00 95.62 95 THR A CA 1
ATOM 759 C C . THR A 1 95 ? 2.323 6.525 -7.452 1.00 95.62 95 THR A C 1
ATOM 761 O O . THR A 1 95 ? 2.648 5.346 -7.266 1.00 95.62 95 THR A O 1
ATOM 764 N N . ASP A 1 96 ? 2.553 7.164 -8.599 1.00 94.25 96 ASP A N 1
ATOM 765 C CA . ASP A 1 96 ? 3.340 6.600 -9.697 1.00 94.25 96 ASP A CA 1
ATOM 766 C C . ASP A 1 96 ? 4.856 6.780 -9.513 1.00 94.25 96 ASP A C 1
ATOM 768 O O . ASP A 1 96 ? 5.647 6.126 -10.197 1.00 94.25 96 ASP A O 1
ATOM 772 N N . ARG A 1 97 ? 5.277 7.620 -8.558 1.00 93.50 97 ARG A N 1
ATOM 773 C CA . ARG A 1 97 ? 6.691 7.830 -8.229 1.00 93.50 97 ARG A CA 1
ATOM 774 C C . ARG A 1 97 ? 7.277 6.618 -7.503 1.00 93.50 97 ARG A C 1
ATOM 776 O O . ARG A 1 97 ? 6.593 5.942 -6.733 1.00 93.50 97 ARG A O 1
ATOM 783 N N . LYS A 1 98 ? 8.570 6.365 -7.717 1.00 93.31 98 LYS A N 1
ATOM 784 C CA . LYS A 1 98 ? 9.319 5.377 -6.934 1.00 93.31 98 LYS A CA 1
ATOM 785 C C . LYS A 1 98 ? 9.467 5.884 -5.502 1.00 93.31 98 LYS A C 1
ATOM 787 O O . LYS A 1 98 ? 9.807 7.045 -5.283 1.00 93.31 98 LYS A O 1
ATOM 792 N N . VAL A 1 99 ? 9.179 5.025 -4.532 1.00 93.25 99 VAL A N 1
ATOM 793 C CA . VAL A 1 99 ? 9.208 5.358 -3.104 1.00 93.25 99 VAL A CA 1
ATOM 794 C C . VAL A 1 99 ? 10.268 4.498 -2.446 1.00 93.25 99 VAL A C 1
ATOM 796 O O . VAL A 1 99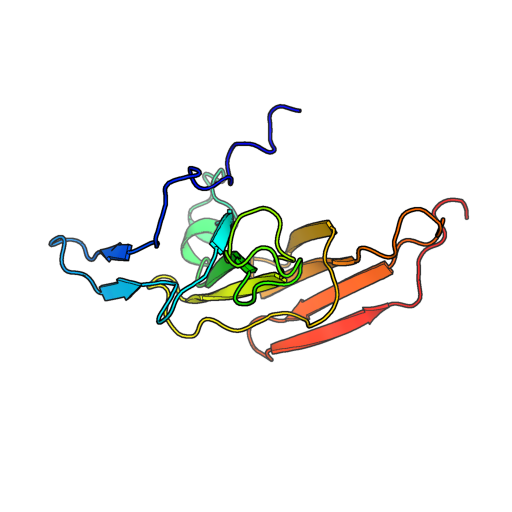 ? 10.202 3.275 -2.529 1.00 93.25 99 VAL A O 1
ATOM 799 N N . LYS A 1 100 ? 11.223 5.144 -1.778 1.00 89.25 100 LYS A N 1
ATOM 800 C CA . LYS A 1 100 ? 12.295 4.469 -1.043 1.00 89.25 100 LYS A CA 1
ATOM 801 C C . LYS A 1 100 ? 11.789 3.901 0.280 1.00 89.25 100 LYS A C 1
ATOM 803 O O . LYS A 1 100 ? 12.127 2.788 0.659 1.00 89.25 100 LYS A O 1
ATOM 808 N N . GLN A 1 101 ? 10.977 4.685 0.982 1.00 88.94 101 GLN A N 1
ATOM 809 C CA . GLN A 1 101 ? 10.375 4.327 2.263 1.00 88.94 101 GLN A CA 1
ATOM 810 C C . GLN A 1 101 ? 9.131 5.177 2.508 1.00 88.94 101 GLN A C 1
ATOM 812 O O . GLN A 1 101 ? 8.973 6.252 1.920 1.00 88.94 101 GLN A O 1
ATOM 817 N N . TYR A 1 102 ? 8.263 4.718 3.403 1.00 93.62 102 TYR A N 1
ATOM 818 C CA . TYR A 1 102 ? 7.103 5.487 3.823 1.00 93.62 102 TYR A CA 1
ATOM 819 C C . TYR A 1 102 ? 6.690 5.169 5.257 1.00 93.62 102 TYR A C 1
ATOM 821 O O . TYR A 1 102 ? 7.036 4.120 5.801 1.00 93.62 102 TYR A O 1
ATOM 829 N N . GLN A 1 103 ? 5.922 6.075 5.859 1.00 92.44 103 GLN A N 1
ATOM 830 C CA . GLN A 1 103 ? 5.430 5.942 7.225 1.00 92.44 103 GLN A CA 1
ATOM 831 C C . 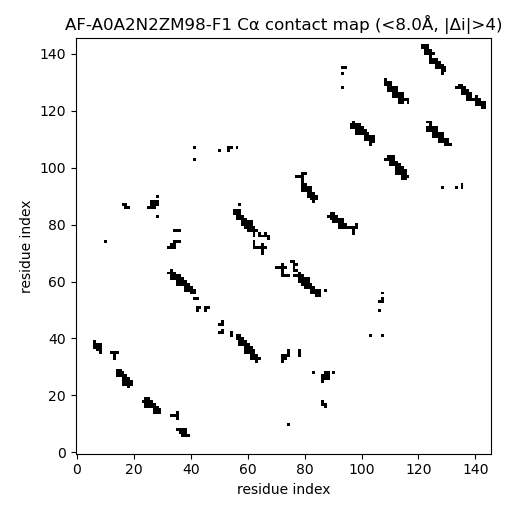GLN A 1 103 ? 4.001 6.475 7.345 1.00 92.44 103 GLN A C 1
ATOM 833 O O . GLN A 1 103 ? 3.669 7.523 6.794 1.00 92.44 103 GLN A O 1
ATOM 838 N N . TRP A 1 104 ? 3.163 5.769 8.103 1.00 93.81 104 TRP A N 1
ATOM 839 C CA . TRP A 1 104 ? 1.851 6.267 8.513 1.00 93.81 104 TRP A CA 1
ATOM 840 C C . TRP A 1 104 ? 2.002 7.381 9.551 1.00 93.81 104 TRP A C 1
ATOM 842 O O . TRP A 1 104 ? 2.725 7.223 10.535 1.00 93.81 104 TRP A O 1
ATOM 852 N N . ILE A 1 105 ? 1.314 8.499 9.338 1.00 93.12 105 ILE A N 1
ATOM 853 C CA . ILE A 1 105 ? 1.327 9.671 10.221 1.00 93.12 105 ILE A CA 1
ATOM 854 C C . ILE A 1 105 ? -0.107 10.144 10.493 1.00 93.12 105 ILE A C 1
ATOM 856 O O . ILE A 1 105 ? -1.066 9.632 9.911 1.00 93.12 105 ILE A O 1
ATOM 860 N N . ASN A 1 106 ? -0.251 11.134 11.382 1.00 92.25 106 ASN A N 1
ATOM 861 C CA . ASN A 1 106 ? -1.526 11.807 11.652 1.00 92.25 106 ASN A CA 1
ATOM 862 C C . ASN A 1 106 ? -2.661 10.815 11.979 1.00 92.25 106 ASN A C 1
ATOM 864 O O . ASN A 1 106 ? -3.711 10.802 11.336 1.00 92.25 106 ASN A O 1
ATOM 868 N N . ASN A 1 107 ? -2.408 9.929 12.951 1.00 89.50 107 ASN A N 1
ATOM 869 C CA . ASN A 1 107 ? -3.329 8.872 13.384 1.00 89.50 107 ASN A CA 1
ATOM 870 C C . ASN A 1 107 ? -3.860 8.029 12.215 1.00 89.50 107 ASN A C 1
ATOM 872 O O . ASN A 1 107 ? -5.063 7.824 12.071 1.00 89.50 107 ASN A O 1
ATOM 876 N N . ASN A 1 108 ? -2.945 7.566 11.361 1.00 92.06 108 ASN A N 1
ATOM 877 C CA . ASN A 1 108 ? -3.214 6.698 10.211 1.00 92.06 108 ASN A CA 1
ATOM 878 C C . ASN A 1 108 ? -4.063 7.340 9.101 1.00 92.06 108 ASN A C 1
ATOM 880 O O . ASN A 1 108 ? -4.540 6.640 8.212 1.00 92.06 108 ASN A O 1
ATOM 884 N N . LYS A 1 109 ? -4.249 8.664 9.119 1.00 93.69 109 LYS A N 1
ATOM 885 C CA . LYS A 1 109 ? -5.006 9.384 8.079 1.00 93.69 109 LYS A CA 1
ATOM 886 C C . LYS A 1 109 ? -4.147 9.788 6.889 1.00 93.69 109 LYS A C 1
ATOM 888 O O . LYS A 1 109 ? -4.681 10.165 5.843 1.00 93.69 109 LYS A O 1
ATOM 893 N N . GLU A 1 110 ? -2.828 9.732 7.047 1.00 96.38 110 GLU A N 1
ATOM 894 C CA . GLU A 1 110 ? -1.869 10.175 6.047 1.00 96.38 110 GLU A CA 1
ATOM 895 C C . GLU A 1 110 ? -0.646 9.253 5.990 1.00 96.38 110 GLU A C 1
ATOM 897 O O . GLU A 1 110 ? -0.297 8.585 6.966 1.00 96.38 110 GLU A O 1
ATOM 902 N N . ILE A 1 111 ? 0.023 9.240 4.837 1.00 96.50 111 ILE A N 1
ATOM 903 C CA . ILE A 1 111 ? 1.295 8.547 4.624 1.00 96.50 111 ILE A CA 1
ATOM 904 C C . ILE A 1 111 ? 2.341 9.570 4.188 1.00 96.50 111 ILE A C 1
ATOM 906 O O . ILE A 1 111 ? 2.174 10.226 3.158 1.00 96.50 111 ILE A O 1
ATOM 910 N N . LEU A 1 112 ? 3.431 9.673 4.948 1.00 95.38 112 LEU A N 1
ATOM 911 C CA . LEU A 1 112 ? 4.647 10.362 4.532 1.00 95.38 112 LEU A CA 1
ATOM 912 C C . LEU A 1 112 ? 5.460 9.434 3.629 1.00 95.38 112 LEU A C 1
ATOM 914 O O . LEU A 1 112 ? 5.800 8.322 4.025 1.00 95.38 112 LEU A O 1
ATOM 918 N N . LEU A 1 113 ? 5.781 9.902 2.430 1.00 95.00 113 LEU A N 1
ATOM 919 C CA . LEU A 1 113 ? 6.535 9.187 1.407 1.00 95.00 113 LEU A CA 1
ATOM 920 C C . LEU A 1 113 ? 7.887 9.876 1.233 1.00 95.00 113 LEU A C 1
ATOM 922 O O . LEU A 1 113 ? 7.931 11.097 1.096 1.00 95.00 113 LEU A O 1
ATOM 926 N N . THR A 1 114 ? 8.971 9.107 1.188 1.00 92.25 114 THR A N 1
ATOM 927 C CA . THR A 1 114 ? 10.266 9.577 0.682 1.00 92.25 114 THR A CA 1
ATOM 928 C C . THR A 1 114 ? 10.481 8.980 -0.699 1.00 92.25 114 THR A C 1
ATOM 930 O O . THR A 1 114 ? 10.471 7.754 -0.855 1.00 92.25 114 THR A O 1
ATOM 933 N N . PHE A 1 115 ? 10.660 9.832 -1.702 1.00 91.81 115 PHE A N 1
ATOM 934 C CA . PHE A 1 115 ? 10.831 9.374 -3.074 1.00 91.81 115 PHE A CA 1
ATOM 935 C C . PHE A 1 115 ? 12.255 8.886 -3.333 1.00 91.81 115 PHE A C 1
ATOM 937 O O . PHE A 1 115 ? 13.219 9.362 -2.734 1.00 91.81 115 PHE A O 1
ATOM 944 N N . ASP A 1 116 ? 12.359 7.904 -4.219 1.00 89.56 116 ASP A N 1
ATOM 945 C CA . ASP A 1 116 ? 13.628 7.463 -4.777 1.00 89.56 116 ASP A CA 1
ATOM 946 C C . ASP A 1 116 ? 13.939 8.313 -6.017 1.00 89.56 116 ASP A C 1
ATOM 948 O O . ASP A 1 116 ? 13.265 8.202 -7.044 1.00 89.56 116 ASP A O 1
ATOM 952 N N . ASN A 1 117 ? 14.932 9.191 -5.881 1.00 83.25 117 ASN A N 1
ATOM 953 C CA . ASN A 1 117 ? 15.395 10.103 -6.927 1.00 83.25 117 ASN A CA 1
ATOM 954 C C . ASN A 1 117 ? 16.652 9.576 -7.650 1.00 83.25 117 ASN A C 1
ATOM 956 O O . ASN A 1 117 ? 17.253 10.302 -8.440 1.00 83.25 117 ASN A O 1
ATOM 960 N N . GLY A 1 118 ? 17.048 8.322 -7.396 1.00 77.88 118 GLY A N 1
ATOM 961 C CA . GLY A 1 118 ? 18.326 7.773 -7.843 1.00 77.88 118 GLY A CA 1
ATOM 962 C C . GLY A 1 118 ? 19.511 8.235 -6.987 1.00 77.88 118 GLY A C 1
ATOM 963 O O . GLY A 1 118 ? 19.403 9.141 -6.159 1.00 77.88 118 GLY A O 1
ATOM 964 N N . ASP A 1 119 ? 20.661 7.592 -7.190 1.00 66.94 119 ASP A N 1
ATOM 965 C CA . ASP A 1 119 ? 21.857 7.758 -6.349 1.00 66.94 119 ASP A CA 1
ATOM 966 C C . ASP A 1 119 ? 22.569 9.118 -6.519 1.00 66.94 119 ASP A C 1
ATOM 968 O O . ASP A 1 119 ? 23.463 9.450 -5.742 1.00 66.94 119 ASP A O 1
ATOM 972 N N . GLU A 1 120 ? 22.185 9.924 -7.515 1.00 62.03 120 GLU A N 1
ATOM 973 C CA . GLU A 1 120 ? 22.914 11.139 -7.913 1.00 62.03 120 GLU A CA 1
ATOM 974 C C . GLU A 1 120 ? 22.400 12.441 -7.274 1.00 62.03 120 GLU A C 1
ATOM 976 O O . GLU A 1 120 ? 23.021 13.492 -7.449 1.00 62.03 120 GLU A O 1
ATOM 981 N N . THR A 1 121 ? 21.290 12.421 -6.527 1.00 62.66 121 THR A N 1
ATOM 982 C CA . THR A 1 121 ? 20.699 13.657 -5.985 1.00 62.66 121 THR A CA 1
ATOM 983 C C . THR A 1 121 ? 20.913 13.781 -4.475 1.00 62.66 121 THR A C 1
ATOM 985 O O . THR A 1 121 ? 20.401 12.970 -3.707 1.00 62.66 121 THR A O 1
ATOM 988 N N . GLU A 1 122 ? 21.588 14.845 -4.021 1.00 67.75 122 GLU A N 1
ATOM 989 C CA . GLU A 1 122 ? 21.666 15.197 -2.587 1.00 67.75 122 GLU A CA 1
ATOM 990 C C . GLU A 1 122 ? 20.317 15.699 -2.023 1.00 67.75 122 GLU A C 1
ATOM 992 O O . GLU A 1 122 ? 20.167 15.888 -0.815 1.00 67.75 122 GLU A O 1
ATOM 997 N N . THR A 1 123 ? 19.323 15.921 -2.887 1.00 74.75 123 THR A N 1
ATOM 998 C CA . THR A 1 123 ? 18.017 16.478 -2.537 1.00 74.75 123 THR A CA 1
ATOM 999 C C . THR A 1 123 ? 17.014 15.392 -2.169 1.00 74.75 123 THR A C 1
ATOM 1001 O O . THR A 1 123 ? 16.633 14.561 -2.998 1.00 74.75 123 THR A O 1
ATOM 1004 N N . LEU A 1 124 ? 16.521 15.449 -0.932 1.00 80.50 124 LEU A N 1
ATOM 1005 C CA . LEU A 1 124 ? 15.460 14.570 -0.458 1.00 80.50 124 LEU A CA 1
ATOM 1006 C C . LEU A 1 124 ? 14.098 15.137 -0.880 1.00 80.50 124 LEU A C 1
ATOM 1008 O O . LEU A 1 124 ? 13.741 16.260 -0.513 1.00 80.50 124 LEU A O 1
ATOM 1012 N N . GLU A 1 125 ? 13.313 14.355 -1.618 1.00 89.06 125 GLU A N 1
ATOM 1013 C CA . GLU A 1 125 ? 11.937 14.714 -1.968 1.00 89.06 125 GLU A CA 1
ATOM 1014 C C . GLU A 1 125 ? 10.931 13.882 -1.183 1.00 89.06 125 GLU A C 1
ATOM 1016 O O . GLU A 1 125 ? 11.114 12.680 -0.968 1.00 89.06 125 GLU A O 1
ATOM 1021 N N . TYR A 1 126 ? 9.850 14.536 -0.760 1.00 91.88 126 TYR A N 1
ATOM 1022 C CA . TYR A 1 126 ? 8.816 13.916 0.048 1.00 91.88 126 TYR A CA 1
ATOM 1023 C C . TYR A 1 126 ? 7.417 14.335 -0.388 1.00 91.88 126 TYR A C 1
ATOM 1025 O O . TYR A 1 126 ? 7.192 15.393 -0.981 1.00 91.88 126 TYR A O 1
ATOM 1033 N N . GLY A 1 127 ? 6.461 13.470 -0.075 1.00 94.38 127 GLY A N 1
ATOM 1034 C CA . GLY A 1 127 ? 5.048 13.702 -0.315 1.00 94.38 127 GLY A CA 1
ATOM 1035 C C . GLY A 1 127 ? 4.218 13.229 0.863 1.00 94.38 127 GLY A C 1
ATOM 1036 O O . GLY A 1 127 ? 4.597 12.298 1.568 1.00 94.38 127 GLY A O 1
ATOM 1037 N N . ILE A 1 128 ? 3.077 13.873 1.074 1.00 96.69 128 ILE A N 1
ATOM 1038 C CA . ILE A 1 128 ? 2.069 13.431 2.033 1.00 96.69 128 ILE A CA 1
ATOM 1039 C C . ILE A 1 128 ? 0.848 12.994 1.239 1.00 96.69 128 ILE A C 1
ATOM 1041 O O . ILE A 1 128 ? 0.239 13.801 0.534 1.00 96.69 128 ILE A O 1
ATOM 1045 N N . TYR A 1 129 ? 0.508 11.715 1.338 1.00 97.44 129 TYR A N 1
ATOM 1046 C CA . TYR A 1 129 ? -0.714 11.160 0.774 1.00 97.44 129 TYR A CA 1
ATOM 1047 C C . TYR A 1 129 ? -1.808 11.130 1.833 1.00 97.44 129 TYR A C 1
ATOM 1049 O O . TYR A 1 129 ? -1.608 10.575 2.911 1.00 97.44 129 TYR A O 1
ATOM 1057 N N . ASN A 1 130 ? -2.967 11.700 1.523 1.00 97.19 130 ASN A N 1
ATOM 1058 C CA . ASN A 1 130 ? -4.136 11.678 2.390 1.00 97.19 130 ASN A CA 1
ATOM 1059 C C . ASN A 1 130 ? -5.069 10.525 1.991 1.00 97.19 130 ASN A C 1
ATOM 1061 O O . ASN A 1 130 ? -5.496 10.434 0.839 1.00 97.19 130 ASN A O 1
ATOM 1065 N N . ILE A 1 131 ? -5.393 9.660 2.955 1.00 95.44 131 ILE A N 1
ATOM 1066 C CA . ILE A 1 131 ? -6.122 8.404 2.722 1.00 95.44 131 ILE A CA 1
ATOM 1067 C C . ILE A 1 131 ? -7.554 8.650 2.246 1.00 95.44 131 ILE A C 1
ATOM 1069 O O . ILE A 1 131 ? -8.016 8.001 1.310 1.00 95.44 131 ILE A O 1
ATOM 1073 N N . GLU A 1 132 ? -8.239 9.608 2.867 1.00 93.75 132 GLU A N 1
ATOM 1074 C CA . GLU A 1 132 ? -9.648 9.903 2.599 1.00 93.75 132 GLU A CA 1
ATOM 1075 C C . GLU A 1 132 ? -9.832 10.541 1.219 1.00 93.75 132 GLU A C 1
ATOM 1077 O O . GLU A 1 132 ? -10.644 10.100 0.407 1.00 93.75 132 GLU A O 1
ATOM 1082 N N . THR A 1 133 ? -9.035 11.568 0.922 1.00 96.06 133 THR A N 1
ATOM 1083 C CA . THR A 1 133 ? -9.136 12.314 -0.340 1.00 96.06 133 THR A CA 1
ATOM 1084 C C . THR A 1 133 ? -8.426 11.631 -1.503 1.00 96.06 133 THR A C 1
ATOM 1086 O O . THR A 1 133 ? -8.650 12.019 -2.651 1.00 96.06 133 THR A O 1
ATOM 1089 N N . LYS A 1 134 ? -7.564 10.645 -1.218 1.00 95.31 134 LYS A N 1
ATOM 1090 C CA . LYS A 1 134 ? -6.688 9.963 -2.182 1.00 95.31 134 LYS A CA 1
ATOM 1091 C C . LYS A 1 134 ? -5.786 10.919 -2.967 1.00 95.31 134 LYS A C 1
ATOM 1093 O O . LYS A 1 134 ? -5.453 10.673 -4.125 1.00 95.31 134 LYS A O 1
ATOM 1098 N N . LYS A 1 135 ? -5.416 12.045 -2.352 1.00 95.75 135 LYS A N 1
ATOM 1099 C CA . LYS A 1 135 ? -4.566 13.074 -2.959 1.00 95.75 135 LYS A CA 1
ATOM 1100 C C . LYS A 1 135 ? -3.195 13.081 -2.315 1.00 95.75 135 LYS A C 1
ATOM 1102 O O . LYS A 1 135 ? -3.069 12.933 -1.101 1.00 95.75 135 LYS A O 1
ATOM 1107 N N . ILE A 1 136 ? -2.186 13.328 -3.141 1.00 94.69 136 ILE A N 1
ATOM 1108 C CA . ILE A 1 136 ? -0.820 13.569 -2.699 1.00 94.69 136 ILE A CA 1
ATOM 1109 C C . ILE A 1 136 ? -0.503 15.063 -2.758 1.00 94.69 136 ILE A C 1
ATOM 1111 O O . ILE A 1 136 ? -0.835 15.749 -3.726 1.00 94.69 136 ILE A O 1
ATOM 1115 N N . LYS A 1 137 ? 0.136 15.568 -1.704 1.00 93.75 137 LYS A N 1
ATOM 1116 C CA . LYS A 1 137 ? 0.782 16.877 -1.683 1.00 93.75 137 LYS A CA 1
ATOM 1117 C C . LYS A 1 137 ? 2.285 16.660 -1.629 1.00 93.75 137 LYS A C 1
ATOM 1119 O O . LYS A 1 137 ? 2.796 16.142 -0.640 1.00 93.75 137 LYS A O 1
ATOM 1124 N N . GLU A 1 138 ? 2.976 17.079 -2.675 1.00 87.06 138 GLU A N 1
ATOM 1125 C CA . GLU A 1 138 ? 4.434 17.023 -2.751 1.00 87.06 138 GLU A CA 1
ATOM 1126 C C . GLU A 1 138 ? 5.034 18.364 -2.331 1.00 87.06 138 GLU A C 1
ATOM 1128 O O . GLU A 1 138 ? 4.414 19.427 -2.476 1.00 87.06 138 GLU A O 1
ATOM 1133 N N . THR A 1 139 ? 6.226 18.318 -1.758 1.00 73.50 139 THR A N 1
ATOM 1134 C CA . THR A 1 139 ? 6.977 19.510 -1.365 1.00 73.50 139 THR A CA 1
ATOM 1135 C C . THR A 1 139 ? 8.085 19.809 -2.361 1.00 73.50 139 THR A C 1
ATOM 1137 O O . THR A 1 139 ? 8.493 18.968 -3.157 1.00 73.50 139 THR A O 1
ATOM 1140 N N . LYS A 1 140 ? 8.576 21.049 -2.313 1.00 64.06 140 LYS A N 1
ATOM 1141 C CA . LYS A 1 140 ? 9.834 21.411 -2.965 1.00 64.06 140 LYS A CA 1
ATOM 1142 C C . LYS A 1 140 ? 10.956 20.825 -2.105 1.00 64.06 140 LYS A C 1
ATOM 1144 O O . LYS A 1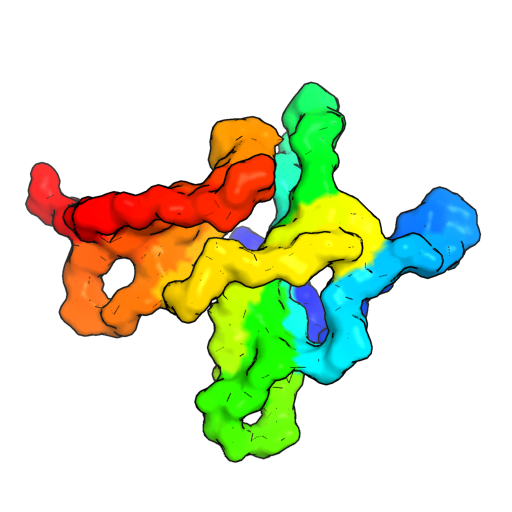 140 ? 10.900 20.969 -0.886 1.00 64.06 140 LYS A O 1
ATOM 1149 N N . SER A 1 141 ? 11.881 20.113 -2.734 1.00 64.69 141 SER A N 1
ATOM 1150 C CA . SER A 1 141 ? 12.923 19.276 -2.132 1.00 64.69 141 SER A CA 1
ATOM 1151 C C . SER A 1 141 ? 13.605 19.919 -0.913 1.00 64.69 141 SER A C 1
ATOM 1153 O O . SER A 1 141 ? 13.847 21.125 -0.901 1.00 64.69 141 SER A O 1
ATOM 1155 N N . LEU A 1 142 ? 13.935 19.121 0.108 1.00 63.16 142 LEU A N 1
ATOM 1156 C CA . LEU A 1 142 ? 14.754 19.573 1.239 1.00 63.16 142 LEU A CA 1
ATOM 1157 C C . LEU A 1 142 ? 16.230 19.347 0.912 1.00 63.16 142 LEU A C 1
ATOM 1159 O O . LEU A 1 142 ? 16.612 18.250 0.497 1.00 63.16 142 LEU A O 1
ATOM 1163 N N . ASN A 1 143 ? 17.053 20.372 1.132 1.00 62.41 143 ASN A N 1
ATOM 1164 C CA . ASN A 1 143 ? 18.502 20.236 1.123 1.00 62.41 143 ASN A CA 1
ATOM 1165 C C . ASN A 1 143 ? 18.961 19.980 2.570 1.00 62.41 143 ASN A C 1
ATOM 1167 O O . ASN A 1 143 ? 18.903 20.897 3.384 1.00 62.41 143 ASN A O 1
ATOM 1171 N N . PRO A 1 144 ? 19.377 18.759 2.944 1.00 57.56 144 PRO A N 1
ATOM 1172 C CA . PRO A 1 144 ? 19.673 18.412 4.338 1.00 57.56 144 PRO A CA 1
ATOM 1173 C C . PRO A 1 144 ? 20.944 19.078 4.906 1.00 57.56 144 PRO A C 1
ATOM 1175 O O . PRO A 1 144 ? 21.353 18.746 6.017 1.00 57.56 144 PRO A O 1
ATOM 1178 N N . ARG A 1 145 ? 21.595 19.972 4.146 1.00 60.03 145 ARG A N 1
ATOM 1179 C CA . ARG A 1 145 ? 22.803 20.721 4.536 1.00 60.03 145 ARG A CA 1
ATOM 1180 C C . ARG A 1 145 ? 22.553 22.204 4.864 1.00 60.03 145 ARG A C 1
ATOM 1182 O O . ARG A 1 145 ? 23.527 22.910 5.120 1.00 60.03 145 ARG A O 1
ATOM 1189 N N . GLU A 1 146 ? 21.303 22.665 4.845 1.00 49.62 146 GLU A N 1
ATOM 1190 C CA . GLU A 1 146 ? 20.891 23.998 5.334 1.00 49.62 146 GLU A CA 1
ATOM 1191 C C . GLU A 1 146 ? 20.297 23.910 6.744 1.00 49.62 146 GLU A C 1
ATOM 1193 O O . GLU A 1 146 ? 20.597 24.817 7.554 1.00 49.62 146 GLU A O 1
#

Nearest PDB structures (foldseek):
  3s25-assembly1_A  TM=5.888E-01  e=1.705E-01  Agathobacter rectalis ATCC 33656
  7ona-assembly1_A  TM=4.804E-01  e=1.705E-01  synthetic construct
  9exg-assembly3_C  TM=4.794E-01  e=1.204E+00  Saccharomyces cerevisiae S288C
  5yp1-assembly2_D  TM=5.049E-01  e=1.505E+00  Pseudoxanthomonas mexicana
  6wvz-assembly1_M  TM=3.085E-01  e=1.780E+00  Homo sapiens